Protein AF-A0A818CHC3-F1 (afdb_monomer_lite)

Structure (mmCIF, N/CA/C/O backbone):
data_AF-A0A818CHC3-F1
#
_entry.id   AF-A0A818CHC3-F1
#
loop_
_atom_site.group_PDB
_atom_site.id
_atom_site.type_symbol
_atom_site.label_atom_id
_atom_site.label_alt_id
_atom_site.label_comp_id
_atom_site.label_asym_id
_atom_site.label_entity_id
_atom_site.label_seq_id
_atom_site.pdbx_PDB_ins_code
_atom_site.Cartn_x
_atom_site.Cartn_y
_atom_site.Cartn_z
_atom_site.occupancy
_atom_site.B_iso_or_equiv
_atom_site.auth_seq_id
_atom_site.auth_comp_id
_atom_site.auth_asym_id
_atom_site.auth_atom_id
_atom_site.pdbx_PDB_model_num
ATOM 1 N N . MET A 1 1 ? 27.371 -8.838 -9.739 1.00 58.09 1 MET A N 1
ATOM 2 C CA . MET A 1 1 ? 26.205 -8.674 -8.848 1.00 58.09 1 MET A CA 1
ATOM 3 C C . MET A 1 1 ? 26.273 -9.765 -7.813 1.00 58.09 1 MET A C 1
ATOM 5 O O . MET A 1 1 ? 26.221 -10.932 -8.181 1.00 58.09 1 MET A O 1
ATOM 9 N N . ASP A 1 2 ? 26.447 -9.391 -6.554 1.00 90.81 2 ASP A N 1
ATOM 10 C CA . ASP A 1 2 ? 26.581 -10.360 -5.473 1.00 90.81 2 ASP A CA 1
ATOM 11 C C . ASP A 1 2 ? 25.224 -10.989 -5.155 1.00 90.81 2 ASP A C 1
ATOM 13 O O . ASP A 1 2 ? 24.186 -10.319 -5.198 1.00 90.81 2 ASP A O 1
ATOM 17 N N . LEU A 1 3 ? 25.230 -12.275 -4.795 1.00 92.31 3 LEU A N 1
ATOM 18 C CA . LEU A 1 3 ? 24.028 -13.030 -4.419 1.00 92.31 3 LEU A CA 1
ATOM 19 C C . LEU A 1 3 ? 23.189 -12.303 -3.349 1.00 92.31 3 LEU A C 1
ATOM 21 O O . LEU A 1 3 ? 21.964 -12.408 -3.351 1.00 92.31 3 LEU A O 1
ATOM 25 N N . GLY A 1 4 ? 23.827 -11.505 -2.485 1.00 94.12 4 GLY A N 1
ATOM 26 C CA . GLY A 1 4 ? 23.152 -10.709 -1.458 1.00 94.12 4 GLY A CA 1
ATOM 27 C C . GLY A 1 4 ? 22.227 -9.612 -2.003 1.00 94.12 4 GLY A C 1
ATOM 28 O O . GLY A 1 4 ? 21.136 -9.405 -1.464 1.00 94.12 4 GLY A O 1
ATOM 29 N N . VAL A 1 5 ? 22.601 -8.933 -3.094 1.00 96.00 5 VAL A N 1
ATOM 30 C CA . VAL A 1 5 ? 21.773 -7.862 -3.685 1.00 96.00 5 VAL A CA 1
ATOM 31 C C . VAL A 1 5 ? 20.518 -8.456 -4.327 1.00 96.00 5 VAL A C 1
ATOM 33 O O . VAL A 1 5 ? 19.410 -7.967 -4.125 1.00 96.00 5 VAL A O 1
ATOM 36 N N . ILE A 1 6 ? 20.664 -9.571 -5.039 1.00 95.25 6 ILE A N 1
ATOM 37 C CA . ILE A 1 6 ? 19.541 -10.249 -5.701 1.00 95.25 6 ILE A CA 1
ATOM 38 C C . ILE A 1 6 ? 18.582 -10.849 -4.660 1.00 95.25 6 ILE A C 1
ATOM 40 O O . ILE A 1 6 ? 17.359 -10.713 -4.787 1.00 95.25 6 ILE A O 1
ATOM 44 N N . ALA A 1 7 ? 19.121 -11.468 -3.603 1.00 95.06 7 ALA A N 1
ATOM 45 C CA . ALA A 1 7 ? 18.328 -12.038 -2.517 1.00 95.06 7 ALA A CA 1
ATOM 46 C C . ALA A 1 7 ? 17.509 -10.965 -1.777 1.00 95.06 7 ALA A C 1
ATOM 48 O O . ALA A 1 7 ? 16.317 -11.155 -1.521 1.00 95.06 7 ALA A O 1
ATOM 49 N N . SER A 1 8 ? 18.118 -9.814 -1.477 1.00 94.50 8 SER A N 1
ATOM 50 C CA . SER A 1 8 ? 17.443 -8.709 -0.783 1.00 94.50 8 SER A CA 1
ATOM 51 C C . SER A 1 8 ? 16.373 -8.039 -1.649 1.00 94.50 8 SER A C 1
ATOM 53 O O . SER A 1 8 ? 15.231 -7.908 -1.198 1.00 94.50 8 SER A O 1
ATOM 55 N N . LEU A 1 9 ? 16.678 -7.705 -2.908 1.00 95.00 9 LEU A N 1
ATOM 56 C CA . LEU A 1 9 ? 15.710 -7.101 -3.836 1.00 95.00 9 LEU A CA 1
ATOM 57 C C . LEU A 1 9 ? 14.481 -7.997 -4.048 1.00 95.00 9 LEU A C 1
ATOM 59 O O . LEU A 1 9 ? 13.342 -7.532 -3.958 1.00 95.00 9 LEU A O 1
ATOM 63 N N . THR A 1 10 ? 14.695 -9.298 -4.259 1.00 94.94 10 THR A N 1
ATOM 64 C CA . THR A 1 10 ? 13.604 -10.264 -4.476 1.00 94.94 10 THR A CA 1
ATOM 65 C C . THR A 1 10 ? 12.730 -10.424 -3.232 1.00 94.94 10 THR A C 1
ATOM 67 O O . THR A 1 10 ? 11.499 -10.527 -3.332 1.00 94.94 10 THR A O 1
ATOM 70 N N . THR A 1 11 ? 13.350 -10.408 -2.050 1.00 96.25 11 THR A N 1
ATOM 71 C CA . THR A 1 11 ? 12.635 -10.499 -0.773 1.00 96.25 11 THR A CA 1
ATOM 72 C C . THR A 1 11 ? 11.742 -9.278 -0.572 1.00 96.25 11 THR A C 1
ATOM 74 O O . THR A 1 11 ? 10.538 -9.432 -0.355 1.00 96.25 11 THR A O 1
ATOM 77 N N . VAL A 1 12 ? 12.280 -8.064 -0.731 1.00 94.06 12 VAL A N 1
ATOM 78 C CA . VAL A 1 12 ? 11.514 -6.817 -0.558 1.00 94.06 12 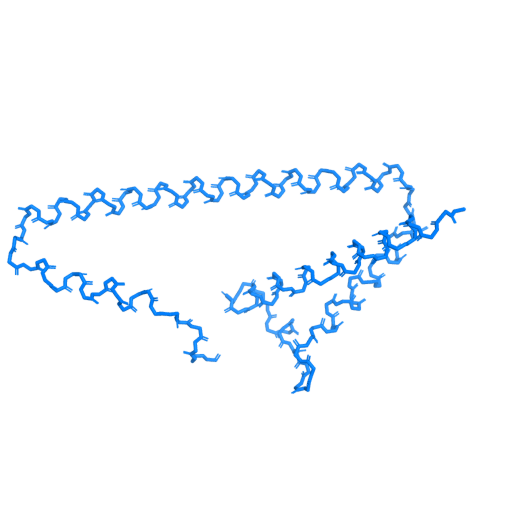VAL A CA 1
ATOM 79 C C . VAL A 1 12 ? 10.388 -6.708 -1.592 1.00 94.06 12 VAL A C 1
ATOM 81 O O . VAL A 1 12 ? 9.248 -6.413 -1.226 1.00 94.06 12 VAL A O 1
ATOM 84 N N . ALA A 1 13 ? 10.652 -7.028 -2.863 1.00 90.88 13 ALA A N 1
ATOM 85 C CA . ALA A 1 13 ? 9.628 -7.017 -3.909 1.00 90.88 13 ALA A CA 1
ATOM 86 C C . ALA A 1 13 ? 8.481 -8.002 -3.613 1.00 90.88 13 ALA A C 1
ATOM 88 O O . ALA A 1 13 ? 7.308 -7.701 -3.850 1.00 90.88 13 ALA A O 1
ATOM 89 N N . SER A 1 14 ? 8.786 -9.176 -3.056 1.00 89.00 14 SER A N 1
ATOM 90 C CA . SER A 1 14 ? 7.767 -10.153 -2.651 1.00 89.00 14 SER A CA 1
ATOM 91 C C . SER A 1 14 ? 6.955 -9.672 -1.449 1.00 89.00 14 SER A C 1
ATOM 93 O O . SER A 1 14 ? 5.728 -9.775 -1.473 1.00 89.00 14 SER A O 1
ATOM 95 N N . MET A 1 15 ? 7.602 -9.059 -0.453 1.00 92.38 15 MET A N 1
ATOM 96 C CA . MET A 1 15 ? 6.917 -8.471 0.704 1.00 92.38 15 MET A CA 1
ATOM 97 C C . MET A 1 15 ? 5.933 -7.377 0.283 1.00 92.38 15 MET A C 1
ATOM 99 O O . MET A 1 15 ? 4.767 -7.404 0.676 1.00 92.38 15 MET A O 1
ATOM 103 N N . LEU A 1 16 ? 6.359 -6.453 -0.581 1.00 88.38 16 LEU A N 1
ATOM 104 C CA . LEU A 1 16 ? 5.513 -5.346 -1.035 1.00 88.38 16 LEU A CA 1
ATOM 105 C C . LEU A 1 16 ? 4.313 -5.815 -1.868 1.00 88.38 16 LEU A C 1
ATOM 107 O O . LEU A 1 16 ? 3.224 -5.247 -1.737 1.00 88.38 16 LEU A O 1
ATOM 111 N N . ARG A 1 17 ? 4.474 -6.863 -2.690 1.00 84.94 17 ARG A N 1
ATOM 112 C CA . ARG A 1 17 ? 3.350 -7.486 -3.412 1.00 84.94 17 ARG A CA 1
ATOM 113 C C . ARG A 1 17 ? 2.296 -8.025 -2.443 1.00 84.94 17 ARG A C 1
ATOM 115 O O . ARG A 1 17 ? 1.108 -7.781 -2.645 1.00 84.94 17 ARG A O 1
ATOM 122 N N . LEU A 1 18 ? 2.717 -8.691 -1.367 1.00 84.50 18 LEU A N 1
ATOM 123 C CA . LEU A 1 18 ? 1.808 -9.238 -0.356 1.00 84.50 18 LEU A CA 1
ATOM 124 C C . LEU A 1 18 ? 1.131 -8.137 0.475 1.00 84.50 18 LEU A C 1
ATOM 126 O O . LEU A 1 18 ? -0.069 -8.226 0.741 1.00 84.50 18 LEU A O 1
ATOM 130 N N . SER A 1 19 ? 1.851 -7.074 0.840 1.00 88.00 19 SER A N 1
ATOM 131 C CA . SER A 1 19 ? 1.316 -5.984 1.670 1.00 88.00 19 SER A CA 1
ATOM 132 C C . SER A 1 19 ? 0.084 -5.318 1.058 1.00 88.00 19 SER A C 1
ATOM 134 O O . SER A 1 19 ? -0.921 -5.142 1.749 1.00 88.00 19 SER A O 1
ATOM 136 N N . LYS A 1 20 ? 0.111 -5.011 -0.247 1.00 77.88 20 LYS A N 1
ATOM 137 C CA . LYS A 1 20 ? -1.022 -4.352 -0.919 1.00 77.88 20 LYS A CA 1
ATOM 138 C C . LYS A 1 20 ? -2.298 -5.195 -0.869 1.00 77.88 20 LYS A C 1
ATOM 140 O O . LYS A 1 20 ? -3.384 -4.654 -0.690 1.00 77.88 20 LYS A O 1
ATOM 145 N N . THR A 1 21 ? -2.169 -6.517 -0.960 1.00 80.69 21 THR A N 1
ATOM 146 C CA . THR A 1 21 ? -3.326 -7.425 -0.980 1.00 80.69 21 THR A CA 1
ATOM 147 C C . THR A 1 21 ? -4.046 -7.539 0.362 1.00 80.69 21 THR A C 1
ATOM 149 O O . THR A 1 21 ? -5.270 -7.628 0.383 1.00 80.69 21 THR A O 1
ATOM 152 N N . ARG A 1 22 ? -3.322 -7.481 1.489 1.00 79.56 22 ARG A N 1
ATOM 153 C CA . ARG A 1 22 ? -3.921 -7.580 2.833 1.00 79.56 22 ARG A CA 1
ATOM 154 C C . ARG A 1 22 ? -4.732 -6.345 3.191 1.00 79.56 22 ARG A C 1
ATOM 156 O O . ARG A 1 22 ? -5.845 -6.470 3.689 1.00 79.56 22 ARG A O 1
ATOM 163 N N . VAL A 1 23 ? -4.177 -5.163 2.917 1.00 81.06 23 VAL A N 1
ATOM 164 C CA . VAL A 1 23 ? -4.882 -3.899 3.164 1.00 81.06 23 VAL A CA 1
ATOM 165 C C . VAL A 1 23 ? -6.117 -3.819 2.269 1.00 81.06 23 VAL A C 1
ATOM 167 O O . VAL A 1 23 ? -7.192 -3.469 2.739 1.00 81.06 23 VAL A O 1
ATOM 170 N N . PHE A 1 24 ? -5.994 -4.224 1.004 1.00 75.38 24 PHE A N 1
ATOM 171 C CA . PHE A 1 24 ? -7.119 -4.275 0.075 1.00 75.38 24 PHE A CA 1
ATOM 172 C C . PHE A 1 24 ? -8.228 -5.227 0.546 1.00 75.38 24 PHE A C 1
ATOM 174 O O . PHE A 1 24 ? -9.393 -4.849 0.550 1.00 75.38 24 PHE A O 1
ATOM 181 N N . TYR A 1 25 ? -7.869 -6.419 1.029 1.00 74.75 25 TYR A N 1
ATOM 182 C CA . TYR A 1 25 ? -8.819 -7.375 1.601 1.00 74.75 25 TYR A CA 1
ATOM 183 C C . TYR A 1 25 ? -9.540 -6.816 2.839 1.00 74.75 25 TYR A C 1
ATOM 185 O O . TYR A 1 25 ? -10.767 -6.866 2.905 1.00 74.75 25 TYR A O 1
ATOM 193 N N . ALA A 1 26 ? -8.807 -6.213 3.781 1.00 76.06 26 ALA A N 1
ATOM 194 C CA . ALA A 1 26 ? -9.408 -5.568 4.951 1.00 76.06 26 ALA A CA 1
ATOM 195 C C . ALA A 1 26 ? -10.374 -4.437 4.545 1.00 76.06 26 ALA A C 1
ATOM 197 O O . ALA A 1 26 ? -11.499 -4.393 5.030 1.00 76.06 26 ALA A O 1
ATOM 198 N N . MET A 1 27 ? -9.993 -3.608 3.564 1.00 74.94 27 MET A N 1
ATOM 199 C CA . MET A 1 27 ? -10.861 -2.554 3.024 1.00 74.94 27 MET A CA 1
ATOM 200 C C . MET A 1 27 ? -12.132 -3.098 2.343 1.00 74.94 27 MET A C 1
ATOM 202 O O . MET A 1 27 ? -13.174 -2.444 2.397 1.00 74.94 27 MET A O 1
ATOM 206 N N . THR A 1 28 ? -12.082 -4.283 1.716 1.00 68.69 28 THR A N 1
ATOM 207 C CA . THR A 1 28 ? -13.299 -4.934 1.192 1.00 68.69 28 THR A CA 1
ATOM 208 C C . THR A 1 28 ? -14.225 -5.428 2.307 1.00 68.69 28 THR A C 1
ATOM 210 O O . THR A 1 28 ? -15.440 -5.316 2.174 1.00 68.69 28 THR A O 1
ATOM 213 N N . HIS A 1 29 ? -13.670 -5.911 3.425 1.00 67.94 29 HIS A N 1
ATOM 214 C CA . HIS A 1 29 ? -14.441 -6.365 4.587 1.00 67.94 29 HIS A CA 1
ATOM 215 C C . HIS A 1 29 ? -15.081 -5.195 5.356 1.00 67.94 29 HIS A C 1
ATOM 217 O O . HIS A 1 29 ? -16.161 -5.338 5.924 1.00 67.94 29 HIS A O 1
ATOM 223 N N . ASP A 1 30 ? -14.460 -4.015 5.311 1.00 72.12 30 ASP A N 1
ATOM 224 C CA . ASP A 1 30 ? -15.030 -2.770 5.840 1.00 72.12 30 ASP A CA 1
ATOM 225 C C . ASP A 1 30 ? -16.124 -2.171 4.922 1.00 72.12 30 ASP A C 1
ATOM 227 O O . ASP A 1 30 ? -16.710 -1.138 5.245 1.00 72.12 30 ASP A O 1
ATOM 231 N N . GLY A 1 31 ? -16.421 -2.809 3.778 1.00 66.75 31 GLY A N 1
ATOM 232 C CA . GLY A 1 31 ? -17.465 -2.390 2.833 1.00 66.75 31 GLY A CA 1
ATOM 233 C C . GLY A 1 31 ? -17.110 -1.157 1.991 1.00 66.75 31 GLY A C 1
ATOM 234 O O . GLY A 1 31 ? -17.989 -0.584 1.349 1.00 66.75 31 GLY A O 1
ATOM 235 N N . LEU A 1 32 ? -15.837 -0.742 1.984 1.00 61.28 32 LEU A N 1
ATOM 236 C CA . LEU A 1 32 ? -15.359 0.492 1.344 1.00 61.28 32 LEU A CA 1
ATOM 237 C C . LEU A 1 32 ? -15.065 0.335 -0.161 1.00 61.28 32 LEU A C 1
ATOM 239 O O . LEU A 1 32 ? -14.904 1.320 -0.878 1.00 61.28 32 LEU A O 1
ATOM 243 N N . LEU A 1 33 ? -14.979 -0.906 -0.643 1.00 61.31 33 LEU A N 1
ATOM 244 C CA . LEU A 1 33 ? -14.666 -1.266 -2.027 1.00 61.31 33 LEU A CA 1
ATOM 245 C C . LEU A 1 33 ? -15.745 -2.224 -2.569 1.00 61.31 33 LEU A C 1
ATOM 247 O O . LEU A 1 33 ? -16.191 -3.106 -1.835 1.00 61.31 33 LEU A O 1
ATOM 251 N N . PRO A 1 34 ? -16.173 -2.091 -3.841 1.00 56.34 34 PRO A N 1
ATOM 252 C CA . PRO A 1 34 ? -17.251 -2.902 -4.403 1.00 56.34 34 PRO A CA 1
ATOM 253 C C . PRO A 1 34 ? -16.889 -4.400 -4.415 1.00 56.34 34 PRO A C 1
ATOM 255 O O . PRO A 1 34 ? -15.773 -4.772 -4.784 1.00 56.34 34 PRO A O 1
ATOM 258 N N . LEU A 1 35 ? -17.853 -5.264 -4.051 1.00 57.44 35 LEU A N 1
ATOM 259 C CA . LEU A 1 35 ? -17.698 -6.720 -3.827 1.00 57.44 35 LEU A CA 1
ATOM 260 C C . LEU A 1 35 ? -17.029 -7.507 -4.970 1.00 57.44 35 LEU A C 1
ATOM 262 O O . LEU A 1 35 ? -16.594 -8.637 -4.767 1.00 57.44 35 LEU A O 1
ATOM 266 N N . ILE A 1 36 ? -16.921 -6.933 -6.169 1.00 57.50 36 ILE A N 1
ATOM 267 C CA . ILE A 1 36 ? -16.239 -7.546 -7.314 1.00 57.50 36 ILE A CA 1
ATOM 268 C C . ILE A 1 36 ? -14.756 -7.810 -6.998 1.00 57.50 36 ILE A C 1
ATOM 270 O O . ILE A 1 36 ? -14.192 -8.808 -7.442 1.00 57.50 36 ILE A O 1
ATOM 274 N N . PHE A 1 37 ? -14.146 -6.974 -6.158 1.00 52.94 37 PHE A N 1
ATOM 275 C CA . PHE A 1 37 ? -12.776 -7.143 -5.674 1.00 52.94 37 PHE A CA 1
ATOM 276 C C . PHE A 1 37 ? -12.629 -8.174 -4.545 1.00 52.94 37 PHE A C 1
ATOM 278 O O . PHE A 1 37 ? -11.525 -8.655 -4.296 1.00 52.94 37 PHE A O 1
ATOM 285 N N . ALA A 1 38 ? -13.740 -8.553 -3.909 1.00 52.03 38 ALA A N 1
ATOM 286 C CA . ALA A 1 38 ? -13.823 -9.627 -2.924 1.00 52.03 38 ALA A CA 1
ATOM 287 C C . ALA A 1 38 ? -14.111 -10.995 -3.568 1.00 52.03 38 ALA A C 1
ATOM 289 O O . ALA A 1 38 ? -14.340 -11.971 -2.855 1.00 52.03 38 ALA A O 1
ATOM 290 N N . LYS A 1 39 ? -14.096 -11.105 -4.909 1.00 53.81 39 LYS A N 1
ATOM 291 C CA . LYS A 1 39 ? -14.236 -12.387 -5.615 1.00 53.81 39 LYS A CA 1
ATOM 292 C C . LYS A 1 39 ? -12.934 -13.183 -5.498 1.00 53.81 39 LYS A C 1
ATOM 294 O O . LYS A 1 39 ? -12.142 -13.307 -6.429 1.00 53.81 39 LYS A O 1
ATOM 299 N N . ILE A 1 40 ? -12.705 -13.663 -4.283 1.00 54.75 40 ILE A N 1
ATOM 300 C CA . ILE A 1 40 ? -11.635 -14.565 -3.893 1.00 54.75 40 ILE A CA 1
ATOM 301 C C . ILE A 1 40 ? -12.028 -15.943 -4.416 1.00 54.75 40 ILE A C 1
ATOM 303 O O . ILE A 1 40 ? -13.181 -16.363 -4.312 1.00 54.75 40 ILE A O 1
ATOM 307 N N . HIS A 1 41 ? -11.082 -16.666 -4.992 1.00 45.59 41 HIS A N 1
ATOM 308 C CA . HIS A 1 41 ? -11.331 -18.053 -5.338 1.00 45.59 41 HIS A CA 1
ATOM 309 C C . HIS A 1 41 ? -11.379 -18.924 -4.098 1.00 45.59 41 HIS A C 1
ATOM 311 O O . HIS A 1 41 ? -10.518 -18.834 -3.221 1.00 45.59 41 HIS A O 1
ATOM 317 N N . SER A 1 42 ? -12.383 -19.796 -4.078 1.00 45.00 42 SER A N 1
ATOM 318 C CA . SER A 1 42 ? -12.795 -20.616 -2.940 1.00 45.00 42 SER A CA 1
ATOM 319 C C . SER A 1 42 ? -11.723 -21.568 -2.386 1.00 45.00 42 SER A C 1
ATOM 321 O O . SER A 1 42 ? -11.957 -22.149 -1.334 1.00 45.00 42 SER A O 1
ATOM 323 N N . GLN A 1 43 ? -10.578 -21.754 -3.055 1.00 51.22 43 GLN A N 1
ATOM 324 C CA . GLN A 1 43 ? -9.532 -22.687 -2.611 1.00 51.22 43 GLN A CA 1
ATOM 325 C C . GLN A 1 43 ? -8.259 -22.031 -2.067 1.00 51.22 43 GLN A C 1
ATOM 327 O O . GLN A 1 43 ? -7.624 -22.610 -1.194 1.00 51.22 43 GLN A O 1
ATOM 332 N N . THR A 1 44 ? -7.860 -20.847 -2.544 1.00 55.12 44 THR A N 1
ATOM 333 C CA . THR A 1 44 ? -6.524 -20.302 -2.232 1.00 55.12 44 THR A CA 1
ATOM 334 C C . THR A 1 44 ? -6.537 -19.078 -1.329 1.00 55.12 44 THR A C 1
ATOM 336 O O . THR A 1 44 ? -5.468 -18.647 -0.894 1.00 55.12 44 THR A O 1
ATOM 339 N N . THR A 1 45 ? -7.706 -18.509 -0.998 1.00 58.84 45 THR A N 1
ATOM 340 C CA . THR A 1 45 ? -7.858 -17.313 -0.129 1.00 58.84 45 THR A CA 1
ATOM 341 C C . THR A 1 45 ? -6.975 -16.112 -0.517 1.00 58.84 45 THR A C 1
ATOM 343 O O . THR A 1 45 ? -6.880 -15.130 0.213 1.00 58.84 45 THR A O 1
ATOM 346 N N . THR A 1 46 ? -6.324 -16.165 -1.683 1.00 60.44 46 THR A N 1
ATOM 347 C CA . THR A 1 46 ? -5.361 -15.182 -2.165 1.00 60.44 46 THR A CA 1
ATOM 348 C C . THR A 1 46 ? -6.017 -14.411 -3.303 1.00 60.44 46 THR A C 1
ATOM 350 O O . THR A 1 46 ? -6.456 -15.021 -4.281 1.00 60.44 46 THR A O 1
ATOM 353 N N . PRO A 1 47 ? -6.116 -13.074 -3.205 1.00 66.94 47 PRO A N 1
ATOM 354 C CA . PRO A 1 47 ? -6.721 -12.245 -4.239 1.00 66.94 47 PRO A CA 1
ATOM 355 C C . PRO A 1 47 ? -5.773 -12.150 -5.445 1.00 66.94 47 PRO A C 1
ATOM 357 O O . PRO A 1 47 ? -5.057 -11.163 -5.626 1.00 66.94 47 PRO A O 1
ATOM 360 N N . TRP A 1 48 ? -5.745 -13.196 -6.278 1.00 72.75 48 TRP A N 1
ATOM 361 C CA . TRP A 1 48 ? -4.914 -13.225 -7.486 1.00 72.75 48 TRP A CA 1
ATOM 362 C C . TRP A 1 48 ? -5.311 -12.125 -8.467 1.00 72.75 48 TRP A C 1
ATOM 364 O O . TRP A 1 48 ? -4.455 -11.590 -9.162 1.00 72.75 48 TRP A O 1
ATOM 374 N N . VAL A 1 49 ? -6.598 -11.757 -8.496 1.00 73.44 49 VAL A N 1
ATOM 375 C CA . VAL A 1 49 ? -7.140 -10.752 -9.417 1.00 73.44 49 VAL A CA 1
ATOM 376 C C . VAL A 1 49 ? -6.451 -9.410 -9.173 1.00 73.44 49 VAL A C 1
ATOM 378 O O . VAL A 1 49 ? -5.969 -8.785 -10.113 1.00 73.44 49 VAL A O 1
ATOM 381 N N . SER A 1 50 ? -6.293 -9.010 -7.909 1.00 76.31 50 SER A N 1
ATOM 382 C CA . SER A 1 50 ? -5.610 -7.769 -7.531 1.00 76.31 50 SER A CA 1
ATOM 383 C C . SER A 1 50 ? -4.120 -7.782 -7.881 1.00 76.31 50 SER A C 1
ATOM 385 O O . SER A 1 50 ? -3.579 -6.760 -8.300 1.00 76.31 50 SER A O 1
ATOM 387 N N . ILE A 1 51 ? -3.453 -8.933 -7.735 1.00 83.00 51 ILE A N 1
ATOM 388 C CA . ILE A 1 51 ? -2.027 -9.084 -8.062 1.00 83.00 51 ILE A CA 1
ATOM 389 C C . ILE A 1 51 ? -1.814 -8.994 -9.573 1.00 83.00 51 ILE A C 1
ATOM 391 O O . ILE A 1 51 ? -0.944 -8.245 -10.016 1.00 83.00 51 ILE A O 1
ATOM 395 N N . SER A 1 52 ? -2.612 -9.717 -10.361 1.00 83.00 52 SER A N 1
ATOM 396 C CA . SER A 1 52 ? -2.514 -9.710 -11.821 1.00 83.00 52 SER A CA 1
ATOM 397 C C . SER A 1 52 ? -2.832 -8.335 -12.400 1.00 83.00 52 SER A C 1
ATOM 399 O O . SER A 1 52 ? -2.071 -7.850 -13.230 1.00 83.00 52 SER A O 1
ATOM 401 N N . ILE A 1 53 ? -3.884 -7.663 -11.918 1.00 84.12 53 ILE A N 1
ATOM 402 C CA . ILE A 1 53 ? -4.224 -6.300 -12.359 1.00 84.12 53 ILE A CA 1
ATOM 403 C C . ILE A 1 53 ? -3.073 -5.335 -12.064 1.00 84.12 53 ILE A C 1
ATOM 405 O O . ILE A 1 53 ? -2.645 -4.601 -12.950 1.00 84.12 53 ILE A O 1
ATOM 409 N N . HIS A 1 54 ? -2.526 -5.358 -10.844 1.00 85.44 54 HIS A N 1
ATOM 410 C CA . HIS A 1 54 ? -1.427 -4.462 -10.483 1.00 85.44 54 HIS A CA 1
ATOM 411 C C . HIS A 1 54 ? -0.150 -4.765 -11.275 1.00 85.44 54 HIS A C 1
ATOM 413 O O . HIS A 1 54 ? 0.537 -3.839 -11.695 1.00 85.44 54 HIS A O 1
ATOM 419 N N . GLY A 1 55 ? 0.158 -6.044 -11.506 1.00 87.62 55 GLY A N 1
ATOM 420 C CA . GLY A 1 55 ? 1.300 -6.468 -12.315 1.00 87.62 55 GLY A CA 1
ATOM 421 C C . GLY A 1 55 ? 1.188 -6.017 -13.770 1.00 87.62 55 GLY A C 1
ATOM 422 O O . GLY A 1 55 ? 2.145 -5.462 -14.300 1.00 87.62 55 GLY A O 1
ATOM 423 N N . ILE A 1 56 ? 0.011 -6.179 -14.384 1.00 90.44 56 ILE A N 1
ATOM 424 C CA . ILE A 1 56 ? -0.257 -5.736 -15.762 1.00 90.44 56 ILE A CA 1
ATOM 425 C C . ILE A 1 56 ? -0.178 -4.210 -15.857 1.00 90.44 56 ILE A C 1
ATOM 427 O O . ILE A 1 56 ? 0.515 -3.691 -16.727 1.00 90.44 56 ILE A O 1
ATOM 431 N N . CYS A 1 57 ? -0.810 -3.479 -14.932 1.00 88.62 57 CYS A N 1
ATOM 432 C CA . CYS A 1 57 ? -0.692 -2.021 -14.889 1.00 88.62 57 CYS A CA 1
ATOM 433 C C . CYS A 1 57 ? 0.766 -1.571 -14.730 1.00 88.62 57 CYS A C 1
ATOM 435 O O . CYS A 1 57 ? 1.198 -0.666 -15.434 1.00 88.62 57 CYS A O 1
ATOM 437 N N . CYS A 1 58 ? 1.534 -2.206 -13.841 1.00 87.62 58 CYS A N 1
ATOM 438 C CA . CYS A 1 58 ? 2.941 -1.874 -13.625 1.00 87.62 58 CYS A CA 1
ATOM 439 C C . CYS A 1 58 ? 3.793 -2.146 -14.874 1.00 87.62 58 CYS A C 1
ATOM 441 O O . CYS A 1 58 ? 4.624 -1.316 -15.221 1.00 87.62 58 CYS A O 1
ATOM 443 N N . ALA A 1 59 ? 3.556 -3.259 -15.576 1.00 90.56 59 ALA A N 1
ATOM 444 C CA . ALA A 1 59 ? 4.260 -3.58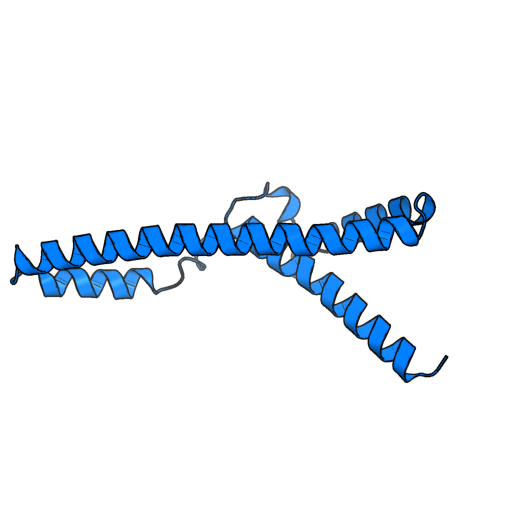2 -16.815 1.00 90.56 59 ALA A CA 1
ATOM 445 C C . ALA A 1 59 ? 4.013 -2.526 -17.905 1.00 90.56 59 ALA A C 1
ATOM 447 O O . ALA A 1 59 ? 4.964 -2.056 -18.519 1.00 90.56 59 ALA A O 1
ATOM 448 N N . ILE A 1 60 ? 2.759 -2.092 -18.079 1.00 91.88 60 ILE A N 1
ATOM 449 C CA . ILE A 1 60 ? 2.396 -1.047 -19.051 1.00 91.88 60 ILE A CA 1
ATOM 450 C C . ILE A 1 60 ? 3.031 0.298 -18.670 1.00 91.88 60 ILE A C 1
ATOM 452 O O . ILE A 1 60 ? 3.572 0.997 -19.520 1.00 91.88 60 ILE A O 1
ATOM 456 N N . 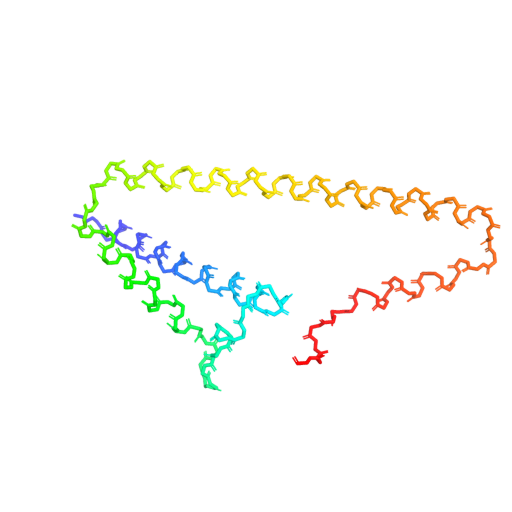ILE A 1 61 ? 2.990 0.665 -17.385 1.00 87.19 61 ILE A N 1
ATOM 457 C CA . ILE A 1 61 ? 3.565 1.931 -16.906 1.00 87.19 61 ILE A CA 1
ATOM 458 C C . ILE A 1 61 ? 5.095 1.914 -17.023 1.00 87.19 61 ILE A C 1
ATOM 460 O O . ILE A 1 61 ? 5.682 2.928 -17.385 1.00 87.19 61 ILE A O 1
ATOM 464 N N . SER A 1 62 ? 5.743 0.782 -16.741 1.00 87.75 62 SER A N 1
ATOM 465 C CA . SER A 1 62 ? 7.201 0.650 -16.813 1.00 87.75 62 SER A CA 1
ATOM 466 C C . SER A 1 62 ? 7.745 0.750 -18.239 1.00 87.75 62 SER A C 1
ATOM 468 O O . SER A 1 62 ? 8.894 1.146 -18.394 1.00 87.75 62 SER A O 1
ATOM 470 N N . ASP A 1 63 ? 6.960 0.387 -19.254 1.00 87.50 63 ASP A N 1
ATOM 471 C CA . ASP A 1 63 ? 7.377 0.441 -20.662 1.00 87.50 63 ASP A CA 1
ATOM 472 C C . ASP A 1 63 ? 7.424 1.883 -21.202 1.00 87.50 63 ASP A C 1
ATOM 474 O O . ASP A 1 63 ? 8.236 2.226 -22.055 1.00 87.50 63 ASP A O 1
ATOM 478 N N . ILE A 1 64 ? 6.582 2.766 -20.659 1.00 85.62 64 ILE A N 1
ATOM 479 C CA . ILE A 1 64 ? 6.386 4.131 -21.176 1.00 85.62 64 ILE A CA 1
ATOM 480 C C . ILE A 1 64 ? 7.211 5.174 -20.392 1.00 85.62 64 ILE A C 1
ATOM 482 O O . ILE A 1 64 ? 7.399 6.303 -20.847 1.00 85.62 64 ILE A O 1
ATOM 486 N N . CYS A 1 65 ? 7.697 4.839 -19.195 1.00 86.38 65 CYS A N 1
ATOM 487 C CA . CYS A 1 65 ? 8.076 5.820 -18.176 1.00 86.38 65 CYS A CA 1
ATOM 488 C C . CYS A 1 65 ? 9.563 5.700 -17.776 1.00 86.38 65 CYS A C 1
ATOM 490 O O . CYS A 1 65 ? 10.064 4.608 -17.526 1.00 86.38 65 CYS A O 1
ATOM 492 N N . SER A 1 66 ? 10.279 6.830 -17.694 1.00 89.69 66 SER A N 1
ATOM 493 C CA . SER A 1 66 ? 11.706 6.869 -17.322 1.00 89.69 66 SER A CA 1
ATOM 494 C C . SER A 1 66 ? 11.933 6.625 -15.819 1.00 89.69 66 SER A C 1
ATOM 496 O O . SER A 1 66 ? 11.110 7.002 -14.982 1.00 89.69 66 SER A O 1
ATOM 498 N N . ILE A 1 67 ? 13.076 6.040 -15.444 1.00 90.19 67 ILE A N 1
ATOM 499 C CA . ILE A 1 67 ? 13.401 5.689 -14.047 1.00 90.19 67 ILE A CA 1
ATOM 500 C C . ILE A 1 67 ? 13.382 6.906 -13.101 1.00 90.19 67 ILE A C 1
ATOM 502 O O . ILE A 1 67 ? 12.922 6.800 -11.963 1.00 90.19 67 ILE A O 1
ATOM 506 N N . ASP A 1 68 ? 13.780 8.084 -13.591 1.00 90.31 68 ASP A N 1
ATOM 507 C CA . ASP A 1 68 ? 13.868 9.311 -12.787 1.00 90.31 68 ASP A CA 1
ATOM 508 C C . ASP A 1 68 ? 12.500 9.835 -12.338 1.00 90.31 68 ASP A C 1
ATOM 510 O O . ASP A 1 68 ? 12.352 10.409 -11.255 1.00 90.31 68 ASP A O 1
ATOM 514 N N . ILE A 1 69 ? 11.480 9.673 -13.183 1.00 90.69 69 ILE A N 1
ATOM 515 C CA . ILE A 1 69 ? 10.111 10.088 -12.857 1.00 90.69 69 ILE A CA 1
ATOM 516 C C . ILE A 1 69 ? 9.409 9.042 -11.991 1.00 90.69 69 ILE A C 1
ATOM 518 O O . ILE A 1 69 ? 8.611 9.416 -11.127 1.00 90.69 69 ILE A O 1
ATOM 522 N N . LEU A 1 70 ? 9.760 7.759 -12.140 1.00 90.12 70 LEU A N 1
ATOM 523 C CA . LEU A 1 70 ? 9.286 6.688 -11.261 1.00 90.12 70 LEU A CA 1
ATOM 524 C C . LEU A 1 70 ? 9.703 6.940 -9.811 1.00 90.12 70 LEU A C 1
ATOM 526 O O . LEU A 1 70 ? 8.843 6.940 -8.930 1.00 90.12 70 LEU A O 1
ATOM 530 N N . ASP A 1 71 ? 10.981 7.228 -9.569 1.00 89.81 71 ASP A N 1
ATOM 531 C CA . ASP A 1 71 ? 11.502 7.424 -8.212 1.00 89.81 71 ASP A CA 1
ATOM 532 C C . ASP A 1 71 ? 10.900 8.666 -7.522 1.00 89.81 71 ASP A C 1
ATOM 534 O O . ASP A 1 71 ? 10.456 8.620 -6.366 1.00 89.81 71 ASP A O 1
ATOM 538 N N . LYS A 1 72 ? 10.742 9.762 -8.280 1.00 92.56 72 LYS A N 1
ATOM 539 C CA . LYS A 1 72 ? 10.047 10.973 -7.810 1.00 92.56 72 LYS A CA 1
ATOM 540 C C . LYS A 1 72 ? 8.581 10.693 -7.461 1.00 92.56 72 LYS A C 1
ATOM 542 O O . LYS A 1 72 ? 8.107 11.146 -6.417 1.00 92.56 72 LYS A O 1
ATOM 547 N N . SER A 1 73 ? 7.869 9.929 -8.295 1.00 91.44 73 SER A N 1
ATOM 548 C CA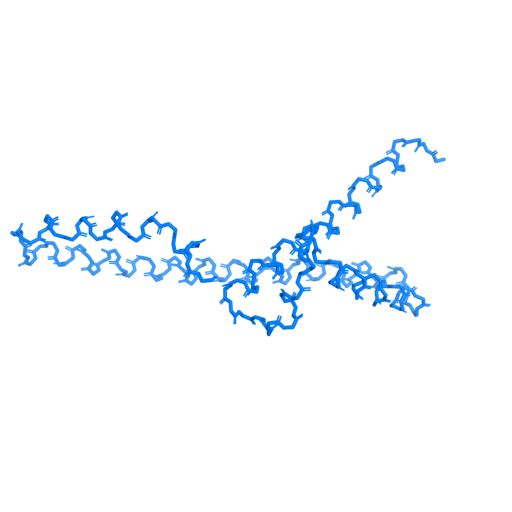 . SER A 1 73 ? 6.458 9.573 -8.073 1.00 91.44 73 SER A CA 1
ATOM 549 C C . SER A 1 73 ? 6.253 8.605 -6.893 1.00 91.44 73 SER A C 1
ATOM 551 O O . SER A 1 73 ? 5.254 8.692 -6.171 1.00 91.44 73 SER A O 1
ATOM 553 N N . ALA A 1 74 ? 7.220 7.721 -6.643 1.00 91.44 74 ALA A N 1
ATOM 554 C CA . ALA A 1 74 ? 7.180 6.784 -5.527 1.00 91.44 74 ALA A CA 1
ATOM 555 C C . ALA A 1 74 ? 7.351 7.506 -4.180 1.00 91.44 74 ALA A C 1
ATOM 557 O O . ALA A 1 74 ? 6.568 7.292 -3.248 1.00 91.44 74 ALA A O 1
ATOM 558 N N . SER A 1 75 ? 8.323 8.416 -4.090 1.00 95.62 75 SER A N 1
ATOM 559 C CA . SER A 1 75 ? 8.616 9.171 -2.864 1.00 95.62 75 SER A CA 1
ATOM 560 C C . SER A 1 75 ? 7.464 10.089 -2.434 1.00 95.62 75 SER A C 1
ATOM 562 O O . SER A 1 75 ? 7.112 10.153 -1.248 1.00 95.62 75 SER A O 1
ATOM 564 N N . ILE A 1 76 ? 6.817 10.769 -3.391 1.00 96.19 76 ILE A N 1
ATOM 565 C CA . ILE A 1 76 ? 5.654 11.617 -3.090 1.00 96.19 76 ILE A CA 1
ATOM 566 C C . ILE A 1 76 ? 4.453 10.791 -2.599 1.00 96.19 76 ILE A C 1
ATOM 568 O O . ILE A 1 76 ? 3.761 11.218 -1.676 1.00 96.19 76 ILE A O 1
ATOM 572 N N . SER A 1 77 ? 4.239 9.579 -3.129 1.00 92.31 77 SER A N 1
ATOM 573 C CA . SER A 1 77 ? 3.130 8.698 -2.725 1.00 92.31 77 SER A CA 1
ATOM 574 C C . SER A 1 77 ? 3.187 8.327 -1.241 1.00 92.31 77 SER A C 1
ATOM 576 O O . SER A 1 77 ? 2.198 8.456 -0.507 1.00 92.31 77 SER A O 1
ATOM 578 N N . VAL A 1 78 ? 4.363 7.897 -0.788 1.00 94.12 78 VAL A N 1
ATOM 579 C CA . VAL A 1 78 ? 4.578 7.490 0.602 1.00 94.12 78 VAL A CA 1
ATOM 580 C C . VAL A 1 78 ? 4.404 8.691 1.535 1.00 94.12 78 VAL A C 1
ATOM 582 O O . VAL A 1 78 ? 3.726 8.585 2.557 1.00 94.12 78 VAL A O 1
ATOM 585 N N . SER A 1 79 ? 4.909 9.859 1.136 1.00 96.12 79 SER A N 1
ATOM 586 C CA . SER A 1 79 ? 4.777 11.099 1.909 1.00 96.12 79 SER A CA 1
ATOM 587 C C . SER A 1 79 ? 3.312 11.526 2.080 1.00 96.12 79 SER A C 1
ATOM 589 O O . SER A 1 79 ? 2.869 11.789 3.198 1.00 96.12 79 SER A O 1
ATOM 591 N N . VAL A 1 80 ? 2.525 11.523 0.997 1.00 96.94 80 VAL A N 1
ATOM 592 C CA . VAL A 1 80 ? 1.090 11.862 1.036 1.00 96.94 80 VAL A CA 1
ATOM 593 C C . VAL A 1 80 ? 0.312 10.883 1.916 1.00 96.94 80 VAL A C 1
ATOM 595 O O . VAL A 1 80 ? -0.530 11.297 2.714 1.00 96.94 80 VAL A O 1
ATOM 598 N N . THR A 1 81 ? 0.628 9.590 1.830 1.00 94.81 81 THR A N 1
ATOM 599 C CA . THR A 1 81 ? -0.015 8.556 2.654 1.00 94.81 81 THR A CA 1
ATOM 600 C C . THR A 1 81 ? 0.273 8.761 4.140 1.00 94.81 81 THR A C 1
ATOM 602 O O . THR A 1 81 ? -0.641 8.652 4.959 1.00 94.81 81 THR A O 1
ATOM 605 N N . TYR A 1 82 ? 1.513 9.104 4.504 1.00 95.31 82 TYR A N 1
ATOM 606 C CA . TYR A 1 82 ? 1.865 9.396 5.895 1.00 95.31 82 TYR A CA 1
ATOM 607 C C . TYR A 1 82 ? 1.135 10.625 6.429 1.00 95.31 82 TYR A C 1
ATOM 609 O O . TYR A 1 82 ? 0.582 10.570 7.528 1.00 95.31 82 TYR A O 1
ATOM 617 N N . ILE A 1 83 ? 1.074 11.709 5.653 1.00 97.44 83 ILE A N 1
ATOM 618 C CA . ILE A 1 83 ? 0.325 12.913 6.038 1.00 97.44 83 ILE A CA 1
ATOM 619 C C . ILE A 1 83 ? -1.150 12.561 6.268 1.00 97.44 83 ILE A C 1
ATOM 621 O O . ILE A 1 83 ? -1.712 12.901 7.310 1.00 97.44 83 ILE A O 1
ATOM 625 N N . PHE A 1 84 ? -1.762 11.812 5.348 1.00 95.88 84 PHE A N 1
ATOM 626 C CA . PHE A 1 84 ? -3.149 11.367 5.474 1.00 95.88 84 PHE A CA 1
ATOM 627 C C . PHE A 1 84 ? -3.375 10.498 6.721 1.00 95.88 84 PHE A C 1
ATOM 629 O O . PHE A 1 84 ? -4.325 10.720 7.475 1.00 95.88 84 PHE A O 1
ATOM 636 N N . ALA A 1 85 ? -2.472 9.553 6.992 1.00 94.81 85 ALA A N 1
ATOM 637 C CA . ALA A 1 85 ? -2.534 8.709 8.181 1.00 94.81 85 ALA A CA 1
ATOM 638 C C . ALA A 1 85 ? -2.425 9.532 9.475 1.00 94.81 85 ALA A C 1
ATOM 640 O O . ALA A 1 85 ? -3.207 9.324 10.405 1.00 94.81 85 ALA A O 1
ATOM 641 N N . HIS A 1 86 ? -1.512 10.506 9.531 1.00 95.88 86 HIS A N 1
ATOM 642 C CA . HIS A 1 86 ? -1.379 11.396 10.684 1.00 95.88 86 HIS A CA 1
ATOM 643 C C . HIS A 1 86 ? -2.637 12.237 10.910 1.00 95.88 86 HIS A C 1
ATOM 645 O O . HIS A 1 86 ? -3.111 12.317 12.046 1.00 95.88 86 HIS A O 1
ATOM 651 N N . ILE A 1 87 ? -3.223 12.797 9.850 1.00 96.94 87 ILE A N 1
ATOM 652 C CA . ILE A 1 87 ? -4.491 13.535 9.935 1.00 96.94 87 ILE A CA 1
ATOM 653 C C . ILE A 1 87 ? -5.604 12.624 10.472 1.00 96.94 87 ILE A C 1
ATOM 655 O O . ILE A 1 87 ? -6.316 13.005 11.404 1.00 96.94 87 ILE A O 1
ATOM 659 N N . GLY A 1 88 ? -5.715 11.398 9.953 1.00 93.12 88 GLY A N 1
ATOM 660 C CA . GLY A 1 88 ? -6.701 10.418 10.414 1.00 93.12 88 GLY A CA 1
ATOM 661 C C . GLY A 1 88 ? -6.542 10.058 11.895 1.00 93.12 88 GLY A C 1
ATOM 662 O O . GLY A 1 88 ? -7.525 10.020 12.641 1.00 93.12 88 GLY A O 1
ATOM 663 N N . VAL A 1 89 ? -5.307 9.856 12.361 1.00 94.44 89 VAL A N 1
ATOM 664 C CA . VAL A 1 89 ? -5.018 9.575 13.778 1.00 94.44 89 VAL A CA 1
ATOM 665 C C . VAL A 1 89 ? -5.368 10.769 14.665 1.00 94.44 89 VAL A C 1
ATOM 667 O O . VAL A 1 89 ? -5.957 10.576 15.732 1.00 94.44 89 VAL A O 1
ATOM 670 N N . ILE A 1 90 ? -5.051 11.994 14.237 1.00 95.25 90 ILE A N 1
ATOM 671 C CA . ILE A 1 90 ? -5.406 13.219 14.967 1.00 95.25 90 ILE A CA 1
ATOM 672 C C . ILE A 1 90 ? -6.930 13.329 15.093 1.00 95.25 90 ILE A C 1
ATOM 674 O O . ILE A 1 90 ? -7.437 13.478 16.209 1.00 95.25 90 ILE A O 1
ATOM 678 N N . ALA A 1 91 ? -7.668 13.166 13.992 1.00 92.56 91 ALA A N 1
ATOM 679 C CA . ALA A 1 91 ? -9.130 13.208 13.987 1.00 92.56 91 ALA A CA 1
ATOM 680 C C . ALA A 1 91 ? -9.743 12.155 14.932 1.00 92.56 91 ALA A C 1
ATOM 682 O O . ALA A 1 91 ? -10.611 12.468 15.753 1.00 92.56 91 ALA A O 1
ATOM 683 N N . LEU A 1 92 ? -9.236 10.918 14.896 1.00 90.81 92 LEU A N 1
ATOM 684 C CA . LEU A 1 92 ? -9.694 9.850 15.786 1.00 90.81 92 LEU A CA 1
ATOM 685 C C . LEU A 1 92 ? -9.359 10.135 17.259 1.00 90.81 92 LEU A C 1
ATOM 687 O O . LEU A 1 92 ? -10.132 9.783 18.156 1.00 90.81 92 LEU A O 1
ATOM 691 N N . LYS A 1 93 ? -8.217 10.777 17.534 1.00 92.44 93 LYS A N 1
ATOM 692 C CA . LYS A 1 93 ? -7.814 11.150 18.895 1.00 92.44 93 LYS A CA 1
ATOM 693 C C . LYS A 1 93 ? -8.734 12.226 19.470 1.00 92.44 93 LYS A C 1
ATOM 695 O O . LYS A 1 93 ? -9.170 12.074 20.611 1.00 92.44 93 LYS A O 1
ATOM 700 N N . PHE A 1 94 ? -9.100 13.239 18.685 1.00 88.31 94 PHE A N 1
ATOM 701 C CA . PHE A 1 94 ? -10.088 14.241 19.099 1.00 88.31 94 PHE A CA 1
ATOM 702 C C . PHE A 1 94 ? -11.447 13.607 19.420 1.00 88.31 94 PHE A C 1
ATOM 704 O O . PHE A 1 94 ? -12.009 13.870 20.485 1.00 88.31 94 PHE A O 1
ATOM 711 N N . ALA A 1 95 ? -11.927 12.690 18.573 1.00 86.62 95 ALA A N 1
ATOM 712 C CA . ALA A 1 95 ? -13.182 11.976 18.817 1.00 86.62 95 ALA A CA 1
ATOM 713 C C . ALA A 1 95 ? -13.154 11.155 20.123 1.00 86.62 95 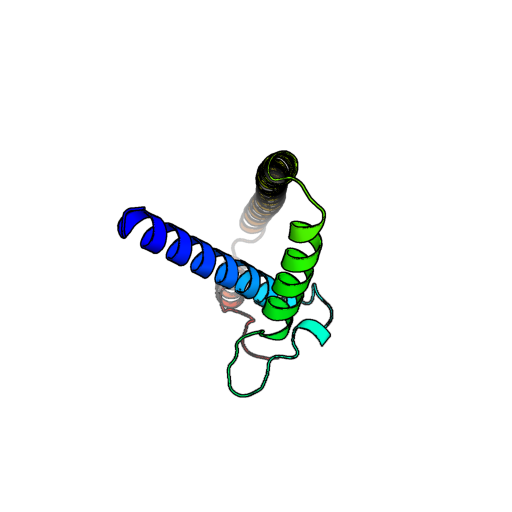ALA A C 1
ATOM 715 O O . ALA A 1 95 ? -14.123 11.149 20.888 1.00 86.62 95 ALA A O 1
ATOM 716 N N . ARG A 1 96 ? -12.029 10.489 20.425 1.00 85.19 96 ARG A N 1
ATOM 717 C CA . ARG A 1 96 ? -11.862 9.731 21.678 1.00 85.19 96 ARG A CA 1
ATOM 718 C C . ARG A 1 96 ? -11.805 10.626 22.915 1.00 85.19 96 ARG A C 1
ATOM 720 O O . ARG A 1 96 ? -12.410 10.278 23.928 1.00 85.19 96 ARG A O 1
ATOM 727 N N . ILE A 1 97 ? -11.100 11.755 22.842 1.00 83.06 97 ILE A N 1
ATOM 728 C CA . ILE A 1 97 ? -10.985 12.707 23.959 1.00 83.06 97 ILE A CA 1
ATOM 729 C C . ILE A 1 97 ? -12.364 13.270 24.319 1.00 83.06 97 ILE A C 1
ATOM 731 O O . ILE A 1 97 ? -12.733 13.280 25.495 1.00 83.06 97 ILE A O 1
ATOM 735 N N . LEU A 1 98 ? -13.161 13.647 23.315 1.00 76.31 98 LEU A N 1
ATOM 736 C CA . LEU A 1 98 ? -14.513 14.162 23.527 1.00 76.31 98 LEU A CA 1
ATOM 737 C C . LEU A 1 98 ? -15.415 13.131 24.226 1.00 76.31 98 LEU A C 1
ATOM 739 O O . LEU A 1 98 ? -16.091 13.448 25.205 1.00 76.31 98 LEU A O 1
ATOM 743 N N . LEU A 1 99 ? -15.369 11.870 23.782 1.00 73.94 99 LEU A N 1
ATOM 744 C CA . LEU A 1 99 ? -16.137 10.789 24.402 1.00 73.94 99 LEU A CA 1
ATOM 745 C C . LEU A 1 99 ? -15.710 10.535 25.859 1.00 73.94 99 LEU A C 1
ATOM 747 O O . LEU A 1 99 ? -16.555 10.242 26.707 1.00 73.94 99 LEU A O 1
ATOM 751 N N . SER A 1 100 ? -14.415 10.668 26.166 1.00 75.50 100 SER A N 1
ATOM 752 C CA . SER A 1 100 ? -13.900 10.540 27.534 1.00 75.50 100 SER A CA 1
ATOM 753 C C . SER A 1 100 ? -14.413 11.657 28.448 1.00 75.50 100 SER A C 1
ATOM 755 O O . SER A 1 100 ? -14.812 11.376 29.577 1.00 75.50 100 SER A O 1
ATOM 757 N N . SER A 1 101 ? -14.458 12.900 27.960 1.00 67.12 101 SER A N 1
ATOM 758 C CA . SER A 1 101 ? -14.975 14.049 28.718 1.00 67.12 101 SER A CA 1
ATOM 759 C C . SER A 1 101 ? -16.477 13.907 29.024 1.00 67.12 101 SER A C 1
ATOM 761 O O . SER A 1 101 ? -16.896 14.054 30.173 1.00 67.12 101 SER A O 1
ATOM 763 N N . ILE A 1 102 ? -17.278 13.481 28.039 1.00 66.00 102 ILE A N 1
ATOM 764 C CA . ILE A 1 102 ? -18.720 13.219 28.213 1.00 66.00 102 ILE A CA 1
ATOM 765 C C . ILE A 1 102 ? -18.964 12.036 29.166 1.00 66.00 102 ILE A C 1
ATOM 767 O O . ILE A 1 102 ? -19.863 12.082 30.008 1.00 66.00 102 ILE A O 1
ATOM 771 N N . SER A 1 103 ? -18.162 10.970 29.067 1.00 65.25 103 SER A N 1
ATOM 772 C CA . SER A 1 103 ? -18.271 9.812 29.963 1.00 65.25 103 SER A CA 1
ATOM 773 C C . SER A 1 103 ? -17.928 10.163 31.412 1.00 65.25 103 SER A C 1
ATOM 775 O O . SER A 1 103 ? -18.518 9.569 32.308 1.00 65.25 103 SER A O 1
ATOM 777 N N . PHE A 1 104 ? -16.995 11.089 31.650 1.00 65.19 104 PHE A N 1
ATOM 778 C CA . PHE A 1 104 ? -16.632 11.544 32.994 1.00 65.19 104 PHE A CA 1
ATOM 779 C C . PHE A 1 104 ? -17.758 12.371 33.633 1.00 65.19 104 PHE A C 1
ATOM 781 O O . PHE A 1 104 ? -18.127 12.123 34.779 1.00 65.19 104 PHE A O 1
ATOM 788 N N . SER A 1 105 ? -18.390 13.265 32.863 1.00 64.31 105 SER A N 1
ATOM 789 C CA . SER A 1 105 ? -19.557 14.034 33.320 1.00 64.31 105 SER A CA 1
ATOM 790 C C . SER A 1 105 ? -20.763 13.137 33.649 1.00 64.31 105 SER A C 1
ATOM 792 O O . SER A 1 105 ? -21.381 13.315 34.696 1.00 64.31 105 SER A O 1
ATOM 794 N N . ARG A 1 106 ? -21.043 12.096 32.844 1.00 61.56 106 ARG A N 1
ATOM 795 C CA . ARG A 1 106 ? -22.137 11.145 33.139 1.00 61.56 106 ARG A CA 1
ATOM 796 C C . ARG A 1 106 ? -21.918 10.284 34.390 1.00 61.56 106 ARG A C 1
ATOM 798 O O . ARG A 1 106 ? -22.898 9.882 35.003 1.00 61.56 106 ARG A O 1
ATOM 805 N N . ILE A 1 107 ? -20.675 9.989 34.780 1.00 61.00 107 ILE A N 1
ATOM 806 C CA . ILE A 1 107 ? -20.388 9.218 36.009 1.00 61.00 107 ILE A CA 1
ATOM 807 C C . ILE A 1 107 ? -20.671 10.058 37.262 1.00 61.00 107 ILE A C 1
ATOM 809 O O . ILE A 1 107 ? -21.079 9.511 38.282 1.00 61.00 107 ILE A O 1
ATOM 813 N N . HIS A 1 108 ? -20.495 11.381 37.183 1.00 63.84 108 HIS A N 1
ATOM 814 C CA . HIS A 1 108 ? -20.770 12.286 38.300 1.00 63.84 108 HIS A CA 1
ATOM 815 C C . HIS A 1 108 ? -22.274 12.554 38.499 1.00 63.84 108 HIS A C 1
ATOM 817 O O . HIS A 1 108 ? -22.696 12.848 39.611 1.00 63.84 108 HIS A O 1
ATOM 823 N N . GLN A 1 109 ? -23.082 12.417 37.441 1.00 67.12 109 GLN A N 1
ATOM 824 C CA . GLN A 1 109 ? -24.527 12.671 37.474 1.00 67.12 109 GLN A CA 1
ATOM 825 C C . GLN A 1 109 ? -25.364 11.447 37.911 1.00 67.12 109 GLN A C 1
ATOM 827 O O . GLN A 1 109 ? -26.447 11.641 38.447 1.00 67.12 109 GLN A O 1
ATOM 832 N N . ASP A 1 110 ? -24.858 10.212 37.753 1.00 58.00 110 ASP A N 1
ATOM 833 C CA . ASP A 1 110 ? -25.562 8.961 38.107 1.00 58.00 110 ASP A CA 1
ATOM 834 C C . ASP A 1 110 ? -24.613 7.886 38.705 1.00 58.00 110 ASP A C 1
ATOM 836 O O . ASP A 1 110 ? -24.172 6.970 37.997 1.00 58.00 110 ASP A O 1
ATOM 840 N N . PRO A 1 111 ? -24.308 7.917 40.020 1.00 61.16 111 PRO A N 1
ATOM 841 C CA . PRO A 1 111 ? -23.393 6.952 40.646 1.00 61.16 111 PRO A CA 1
ATOM 842 C C . PRO A 1 111 ? -23.954 5.517 40.746 1.00 61.16 111 PRO A C 1
ATOM 844 O O . PRO A 1 111 ? -23.184 4.564 40.853 1.00 61.16 111 PRO A O 1
ATOM 847 N N . HIS A 1 112 ? -25.275 5.320 40.649 1.00 63.66 112 HIS A N 1
ATOM 848 C CA . HIS A 1 112 ? -25.908 3.992 40.747 1.00 63.66 112 HIS A CA 1
ATOM 849 C C . HIS A 1 112 ? -25.987 3.215 39.413 1.00 63.66 112 HIS A C 1
ATOM 851 O O . HIS A 1 112 ? -26.238 2.011 39.428 1.00 63.66 112 HIS A O 1
ATOM 857 N N . ASN A 1 113 ? -25.728 3.847 38.257 1.00 57.84 113 ASN A N 1
ATOM 858 C CA . ASN A 1 113 ? -25.851 3.215 36.926 1.00 57.84 113 ASN A CA 1
ATOM 859 C C . ASN A 1 113 ? -24.492 2.814 36.297 1.00 57.84 113 ASN A C 1
ATOM 861 O O . ASN A 1 113 ? -24.412 2.288 35.181 1.00 57.84 113 ASN A O 1
ATOM 865 N N . VAL A 1 114 ? -23.383 3.037 37.012 1.00 60.56 114 VAL A N 1
ATOM 866 C CA . VAL A 1 114 ? -22.015 2.858 36.487 1.00 60.56 114 VAL A CA 1
ATOM 867 C C . VAL A 1 114 ? -21.712 1.387 36.156 1.00 60.56 114 VAL A C 1
ATOM 869 O O . VAL A 1 114 ? -21.056 1.106 35.147 1.00 60.56 114 VAL A O 1
ATOM 872 N N . SER A 1 115 ? -22.279 0.444 36.921 1.00 54.91 115 SER A N 1
ATOM 873 C CA . SER A 1 115 ? -22.105 -1.009 36.737 1.00 54.91 115 SER A CA 1
ATOM 874 C C . SER A 1 115 ? -22.609 -1.508 35.369 1.00 54.91 115 SER A C 1
ATOM 876 O O . SER A 1 115 ? -22.006 -2.391 34.751 1.00 54.91 115 SER A O 1
ATOM 878 N N . PHE A 1 116 ? -23.653 -0.879 34.814 1.00 56.41 116 PHE A N 1
ATOM 879 C CA . PHE A 1 116 ? -24.227 -1.275 33.523 1.00 56.41 116 PHE A CA 1
ATOM 880 C C . PHE A 1 116 ? -23.405 -0.767 32.324 1.00 56.41 116 PHE A C 1
ATOM 882 O O . PHE A 1 116 ? -23.330 -1.418 31.275 1.00 56.41 116 PHE A O 1
ATOM 889 N N . SER A 1 117 ? -22.7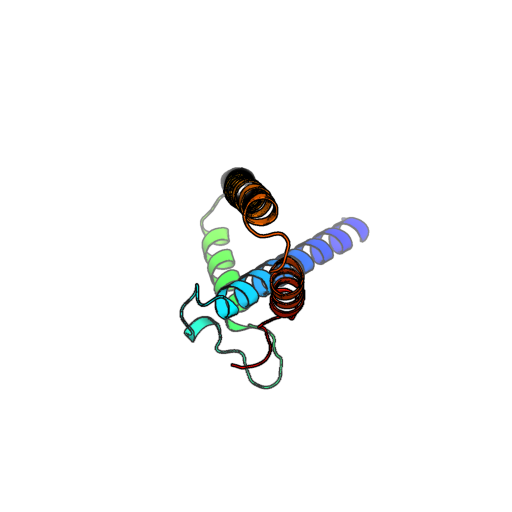27 0.375 32.482 1.00 55.53 117 SER A N 1
ATOM 890 C CA . SER A 1 117 ? -21.931 1.003 31.417 1.00 55.53 117 SER A CA 1
ATOM 891 C C . SER A 1 117 ? -20.608 0.272 31.134 1.00 55.53 117 SER A C 1
ATOM 893 O O . SER A 1 117 ? -20.177 0.179 29.979 1.00 55.53 117 SER A O 1
ATOM 895 N N . ILE A 1 118 ? -19.994 -0.327 32.161 1.00 55.59 118 ILE A N 1
ATOM 896 C CA . ILE A 1 118 ? -18.729 -1.068 32.039 1.00 55.59 118 ILE A CA 1
ATOM 897 C C . ILE A 1 118 ? -18.955 -2.387 31.278 1.00 55.59 118 ILE A C 1
ATOM 899 O O . ILE A 1 118 ? -18.136 -2.775 30.438 1.00 55.59 118 ILE A O 1
ATOM 903 N N . ARG A 1 119 ? -20.115 -3.034 31.466 1.00 53.34 119 ARG A N 1
ATOM 904 C CA . ARG A 1 119 ? -20.459 -4.297 30.788 1.00 53.34 119 ARG A CA 1
ATOM 905 C C . ARG A 1 119 ? -20.642 -4.138 29.273 1.00 53.34 119 ARG A C 1
ATOM 907 O O . ARG A 1 119 ? -20.301 -5.051 28.522 1.00 53.34 119 ARG A O 1
ATOM 914 N N . ARG A 1 120 ? -21.070 -2.961 28.792 1.00 53.34 120 ARG A N 1
ATOM 915 C CA . ARG A 1 120 ? -21.161 -2.673 27.345 1.00 53.34 120 ARG A CA 1
ATOM 916 C C . ARG A 1 120 ? -19.816 -2.351 26.689 1.00 53.34 120 ARG A C 1
ATOM 918 O O . ARG A 1 120 ? -19.675 -2.589 25.491 1.00 53.34 120 ARG A O 1
ATOM 925 N N . ARG A 1 121 ? -18.811 -1.879 27.441 1.00 55.66 121 ARG A N 1
ATOM 926 C CA . ARG A 1 121 ? -17.445 -1.720 26.903 1.00 55.66 121 ARG A CA 1
ATOM 927 C C . ARG A 1 121 ? -16.807 -3.075 26.607 1.00 55.66 121 ARG A C 1
ATOM 929 O O . ARG A 1 121 ? -16.229 -3.229 25.540 1.00 55.66 121 ARG A O 1
ATOM 936 N N . LYS A 1 122 ? -17.005 -4.076 27.475 1.00 48.28 122 LYS A N 1
ATOM 937 C CA . LYS A 1 122 ? -16.485 -5.438 27.253 1.00 48.28 122 LYS A CA 1
ATOM 938 C C . LYS A 1 122 ? -17.107 -6.115 26.019 1.00 48.28 122 LYS A C 1
ATOM 940 O O . LYS A 1 122 ? -16.416 -6.849 25.327 1.00 48.28 122 LYS A O 1
ATOM 945 N N . LEU A 1 123 ? -18.372 -5.817 25.703 1.00 51.31 123 LEU A N 1
ATOM 946 C CA . LEU A 1 123 ? -19.076 -6.374 24.537 1.00 51.31 123 LEU A CA 1
ATOM 947 C C . LEU A 1 123 ? -18.770 -5.663 23.208 1.00 51.31 123 LEU A C 1
ATOM 949 O O . LEU A 1 123 ? -18.989 -6.248 22.156 1.00 51.31 123 LEU A O 1
ATOM 953 N N . ARG A 1 124 ? -18.227 -4.437 23.227 1.00 51.88 124 ARG A N 1
ATOM 954 C CA . ARG A 1 124 ? -17.733 -3.750 22.014 1.00 51.88 124 ARG A CA 1
ATOM 955 C C . ARG A 1 124 ? -16.257 -4.062 21.713 1.00 51.88 124 ARG A C 1
ATOM 957 O O . ARG A 1 124 ? -15.749 -3.683 20.666 1.00 51.88 124 ARG A O 1
ATOM 964 N N . SER A 1 125 ? -15.576 -4.758 22.624 1.00 48.38 125 SER A N 1
ATOM 965 C CA . SER A 1 125 ? -14.216 -5.283 22.438 1.00 48.38 125 SER A CA 1
ATOM 966 C C . SER A 1 125 ? -14.188 -6.723 21.915 1.00 48.38 125 SER A C 1
ATOM 968 O O . SER A 1 125 ? -13.103 -7.271 21.746 1.00 48.38 125 SER A O 1
ATOM 970 N N . VAL A 1 126 ? -15.348 -7.344 21.676 1.00 52.50 126 VAL A N 1
ATOM 971 C CA . VAL A 1 126 ? -15.426 -8.619 20.954 1.00 52.50 126 VAL A CA 1
ATOM 972 C C . VAL A 1 126 ? -15.509 -8.275 19.465 1.00 52.50 126 VAL A C 1
ATOM 974 O O . VAL A 1 126 ? -16.372 -7.477 19.093 1.00 52.50 126 VAL A O 1
ATOM 977 N N . PRO A 1 127 ? -14.601 -8.786 18.619 1.00 44.06 127 PRO A N 1
ATOM 978 C CA . PRO A 1 127 ? -14.560 -8.426 17.210 1.00 44.06 127 PRO A CA 1
ATOM 979 C C . PRO A 1 127 ? -15.871 -8.839 16.535 1.00 44.06 127 PRO A C 1
ATOM 981 O O . PRO A 1 127 ? -16.181 -10.022 16.424 1.00 44.06 127 PRO A O 1
ATOM 984 N N . LEU A 1 128 ? -16.623 -7.856 16.040 1.00 52.25 128 LEU A N 1
ATOM 985 C CA . LEU A 1 128 ? -17.652 -8.030 15.011 1.00 52.25 128 LEU A CA 1
ATOM 986 C C . LEU A 1 128 ? -16.961 -8.318 13.659 1.00 52.25 128 LEU A C 1
ATOM 988 O O . LEU A 1 128 ? -17.059 -7.542 12.718 1.00 52.25 128 LEU A O 1
ATOM 992 N N . VAL A 1 129 ? -16.189 -9.408 13.604 1.00 54.53 129 VAL A N 1
ATOM 993 C CA . VAL A 1 129 ? -15.534 -9.961 12.395 1.00 54.53 129 VAL A CA 1
ATOM 994 C C . VAL A 1 129 ? -15.833 -11.467 12.279 1.00 54.53 129 VAL A C 1
ATOM 996 O O . VAL A 1 129 ? -15.110 -12.234 11.660 1.00 54.53 129 VAL A O 1
ATOM 999 N N . ILE A 1 130 ? -16.915 -11.932 12.903 1.00 45.06 130 ILE A N 1
ATOM 1000 C CA . ILE A 1 130 ? -17.502 -13.246 12.636 1.00 45.06 130 ILE A CA 1
ATOM 1001 C C . ILE A 1 130 ? -19.011 -13.001 12.560 1.00 45.06 130 ILE A C 1
ATOM 1003 O O . ILE A 1 130 ? -19.582 -12.481 13.513 1.00 45.06 130 ILE A O 1
ATOM 1007 N N . VAL A 1 131 ? -19.634 -13.360 11.434 1.00 50.62 131 VAL A N 1
ATOM 1008 C CA . VAL A 1 131 ? -21.037 -13.111 11.027 1.00 50.62 131 VAL A CA 1
ATOM 1009 C C . VAL A 1 131 ? -21.215 -11.888 10.112 1.00 50.62 131 VAL A C 1
ATOM 1011 O O . VAL A 1 131 ? -21.914 -10.927 10.435 1.00 50.62 131 VAL A O 1
ATOM 1014 N N . LYS A 1 132 ? -20.643 -11.967 8.911 1.00 38.50 132 LYS A N 1
ATOM 1015 C CA . LYS A 1 132 ? -21.434 -12.101 7.678 1.00 38.50 132 LYS A CA 1
ATOM 1016 C C . LYS A 1 132 ? -20.555 -12.553 6.522 1.00 38.50 132 LYS A C 1
ATOM 1018 O O . LYS A 1 132 ? -19.397 -12.097 6.470 1.00 38.50 132 LYS A O 1
#

Secondary structure (DSSP, 8-state):
--HHHHHHHHHHHHHHHHHHHHHHHHHHHTT-S-GGGG---TTT-S-HHHHHHHHHHHHHHHHHS-HHHHHHHHHHHHHHHHHHHHHHHHHHHHHHHHHHHHHHHHHHH-TTSHHHHHHHHHHHSS-S-S--

Radius of gyration: 22.73 Å; chains: 1; bounding box: 52×37×62 Å

Foldseek 3Di:
DDPVVVVVVVVVVVVVLVVVQVVVCVCVLVVNDDCVQVPQDPPPSGSVVVSVVVVVVCVVDVVVDDPVVVVVVVVVVVVVVVVVVVVVVVVVVVVVVVVVVVVVVVCVVDVPCVVVVVVVVVVVPPDPPPDD

pLDDT: mean 75.92, std 16.87, range [38.5, 97.44]

Sequence (132 aa):
MDLGVIASLTTVASMLRLSKTRVFYAMTHDGLLPLIFAKIHSQTTTPWVSISIHGICCAIISDICSIDILDKSASISVSVTYIFAHIGVIALKFARILLSSISFSRIHQDPHNVSFSIRRRKLRSVPLVIVK